Protein AF-A0A062UDB8-F1 (afdb_monomer_lite)

Organism: NCBI:txid1280946

Sequence (162 aa):
MMQEFEGRVSAQRDAYPGYPRVGTTYMSFSPDHGFQVTYYESESRSWLWYGGNDIALPAEWKLEKKDVDETGAHQLAGDQTLICWKYGANTYNSSTVTTGGKFQCTALVNALQVTVSSLDGDPFNLSSGAVPYVREKCDAPDEFVIQTDTTLYSNVGIEDCM

Structure (mmCIF, N/CA/C/O backbone):
data_AF-A0A062UDB8-F1
#
_entry.id   AF-A0A062UDB8-F1
#
loop_
_atom_site.group_PDB
_atom_site.id
_atom_site.type_symbol
_atom_site.label_atom_id
_atom_site.label_alt_id
_atom_site.label_comp_id
_atom_site.label_asym_id
_atom_site.label_entity_id
_atom_site.label_seq_id
_atom_site.pdbx_PDB_ins_code
_atom_site.Cartn_x
_atom_site.Cartn_y
_atom_site.Cartn_z
_atom_site.occupancy
_atom_site.B_iso_or_equiv
_atom_site.auth_seq_id
_atom_site.auth_comp_id
_atom_site.auth_asym_id
_atom_site.auth_atom_id
_atom_site.pdbx_PDB_model_num
ATOM 1 N N . MET A 1 1 ? -6.271 24.498 -11.928 1.00 62.16 1 MET A N 1
ATOM 2 C CA . MET A 1 1 ? -5.645 24.113 -10.643 1.00 62.16 1 MET A CA 1
ATOM 3 C C . MET A 1 1 ? -6.565 23.266 -9.757 1.00 62.16 1 MET A C 1
ATOM 5 O O . MET A 1 1 ? -6.300 22.082 -9.647 1.00 62.16 1 MET A O 1
ATOM 9 N N . MET A 1 2 ? -7.655 23.788 -9.166 1.00 62.09 2 MET A N 1
ATOM 10 C CA . MET A 1 2 ? -8.550 22.971 -8.307 1.00 62.09 2 MET A CA 1
ATOM 11 C C . MET A 1 2 ? -9.435 21.993 -9.103 1.00 62.09 2 MET A C 1
ATOM 13 O O . MET A 1 2 ? -9.482 20.816 -8.778 1.00 62.09 2 MET A O 1
ATOM 17 N N . GLN A 1 3 ? -10.029 22.443 -10.213 1.00 62.53 3 GLN A N 1
ATOM 18 C CA . GLN A 1 3 ? -10.840 21.582 -11.094 1.00 62.53 3 GLN A CA 1
ATOM 19 C C . GLN A 1 3 ? -10.022 20.459 -11.757 1.00 62.53 3 GLN A C 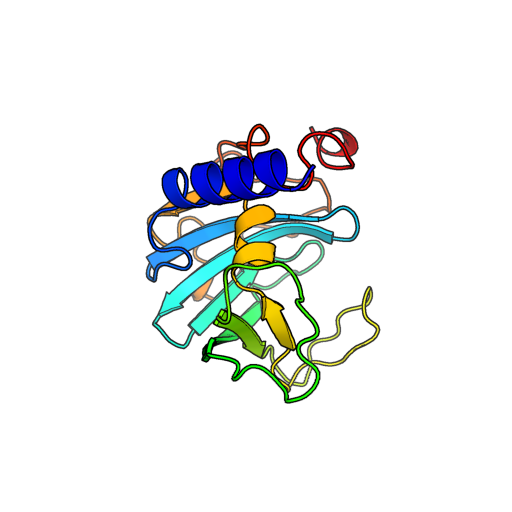1
ATOM 21 O O . GLN A 1 3 ? -10.514 19.354 -11.940 1.00 62.53 3 GLN A O 1
ATOM 26 N N . GLU A 1 4 ? -8.753 20.716 -12.088 1.00 65.88 4 GLU A N 1
ATOM 27 C CA . GLU A 1 4 ? -7.848 19.688 -12.631 1.00 65.88 4 GLU A CA 1
ATOM 28 C C . GLU A 1 4 ? -7.473 18.651 -11.568 1.00 65.88 4 GLU A C 1
ATOM 30 O O . GLU A 1 4 ? -7.374 17.464 -11.870 1.00 65.88 4 GLU A O 1
ATOM 35 N N . PHE A 1 5 ? -7.295 19.082 -10.315 1.00 68.00 5 PHE A N 1
ATOM 36 C CA . PHE A 1 5 ? -7.072 18.177 -9.191 1.00 68.00 5 PHE A CA 1
ATOM 37 C C . PHE A 1 5 ? -8.297 17.285 -8.951 1.00 68.00 5 PHE A C 1
ATOM 39 O O . PHE A 1 5 ? -8.156 16.067 -8.896 1.00 68.00 5 PHE A O 1
ATOM 46 N N . GLU A 1 6 ? -9.495 17.867 -8.888 1.00 71.06 6 GLU A N 1
ATOM 47 C CA . GLU A 1 6 ? -10.753 17.125 -8.734 1.00 71.06 6 GLU A CA 1
ATOM 48 C C . GLU A 1 6 ? -10.991 16.148 -9.895 1.00 71.06 6 GLU A C 1
ATOM 50 O O . GLU A 1 6 ? -11.352 14.993 -9.663 1.00 71.06 6 GLU A O 1
ATOM 55 N N . GLY A 1 7 ? -10.708 16.567 -11.133 1.00 73.44 7 GLY A N 1
ATOM 56 C CA . GLY A 1 7 ? -10.792 15.707 -12.314 1.00 73.44 7 GLY A CA 1
ATOM 57 C C . GLY A 1 7 ? -9.846 14.505 -12.248 1.00 73.44 7 GLY A C 1
ATOM 58 O O . GLY A 1 7 ? -10.263 13.382 -12.525 1.00 73.44 7 GLY A O 1
ATOM 59 N N . ARG A 1 8 ? -8.595 14.705 -11.806 1.00 76.19 8 ARG A N 1
ATOM 60 C CA . ARG A 1 8 ? -7.619 13.611 -11.619 1.00 76.19 8 ARG A CA 1
ATOM 61 C C . ARG A 1 8 ? -8.028 12.658 -10.499 1.00 76.19 8 ARG A C 1
ATOM 63 O O . ARG A 1 8 ? -7.923 11.449 -10.671 1.00 76.19 8 ARG A O 1
ATOM 70 N N . VAL A 1 9 ? -8.539 13.180 -9.380 1.00 76.38 9 VAL A N 1
ATOM 71 C CA . VAL A 1 9 ? -9.078 12.347 -8.288 1.00 76.38 9 VAL A CA 1
ATOM 72 C C . VAL A 1 9 ? -10.251 11.502 -8.777 1.00 76.38 9 VAL A C 1
ATOM 74 O O . VAL A 1 9 ? -10.316 10.318 -8.457 1.00 76.38 9 VAL A O 1
ATOM 77 N N . SER A 1 10 ? -11.162 12.085 -9.562 1.00 81.94 10 SER A N 1
ATOM 78 C CA . SER A 1 10 ? -12.283 11.342 -10.145 1.00 81.94 10 SER A CA 1
ATOM 79 C C . SER A 1 10 ? -11.786 10.218 -11.051 1.00 81.94 10 SER A C 1
ATOM 81 O O . SER A 1 10 ? -12.156 9.069 -10.842 1.00 81.94 10 SER A O 1
ATOM 83 N N . ALA A 1 11 ? -10.881 10.522 -11.984 1.00 83.50 11 ALA A N 1
ATOM 84 C CA . ALA A 1 11 ? -10.334 9.526 -12.902 1.00 83.50 11 ALA A CA 1
ATOM 85 C C . ALA A 1 11 ? -9.596 8.388 -12.169 1.00 83.50 11 ALA A C 1
ATOM 87 O O . ALA A 1 11 ? -9.690 7.232 -12.565 1.00 83.50 11 ALA A O 1
ATOM 88 N N . GLN A 1 12 ? -8.902 8.694 -11.069 1.00 85.94 12 GLN A N 1
ATOM 89 C CA . GLN A 1 12 ? -8.265 7.693 -10.209 1.00 85.94 12 GLN A CA 1
ATOM 90 C C . GLN A 1 12 ? -9.278 6.800 -9.480 1.00 85.94 12 GLN A C 1
ATOM 92 O O . GLN A 1 12 ? -9.082 5.589 -9.393 1.00 85.94 12 GLN A O 1
ATOM 97 N N . ARG A 1 13 ? -10.386 7.366 -8.988 1.00 87.81 13 ARG A N 1
ATOM 98 C CA . ARG A 1 13 ? -11.479 6.580 -8.389 1.00 87.81 13 ARG A CA 1
ATOM 99 C C . ARG A 1 13 ? -12.159 5.668 -9.411 1.00 87.81 13 ARG A C 1
ATOM 101 O O . ARG A 1 13 ? -12.554 4.564 -9.045 1.00 87.81 13 ARG A O 1
ATOM 108 N N . ASP A 1 14 ? -12.255 6.107 -10.662 1.00 88.06 14 ASP A N 1
ATOM 109 C CA . ASP A 1 14 ? -12.792 5.299 -11.760 1.00 88.06 14 ASP A CA 1
ATOM 110 C C . ASP A 1 14 ? -11.821 4.180 -12.176 1.00 88.06 14 ASP A C 1
ATOM 112 O O . ASP A 1 14 ? -12.258 3.067 -12.466 1.00 88.06 14 ASP A O 1
ATOM 116 N N . ALA A 1 15 ? -10.509 4.447 -12.161 1.00 88.12 15 ALA A N 1
ATOM 117 C CA . ALA A 1 15 ? -9.470 3.456 -12.455 1.00 88.12 15 ALA A CA 1
ATOM 118 C C . ALA A 1 15 ? -9.331 2.390 -11.352 1.00 88.12 15 ALA A C 1
ATOM 120 O O . ALA A 1 15 ? -9.118 1.216 -11.655 1.00 88.12 15 ALA A O 1
ATOM 121 N N . TYR A 1 16 ? -9.498 2.777 -10.081 1.00 91.75 16 TYR A N 1
ATOM 122 C CA . TYR A 1 16 ? -9.384 1.887 -8.918 1.00 91.75 16 TYR A CA 1
ATOM 123 C C . TYR A 1 16 ? -10.647 1.935 -8.043 1.00 91.75 16 TYR A C 1
ATOM 125 O O . TYR A 1 16 ? -10.622 2.441 -6.911 1.00 91.75 16 TYR A O 1
ATOM 133 N N . PRO A 1 17 ? -11.775 1.395 -8.538 1.00 90.75 17 PRO A N 1
ATOM 134 C CA . PRO A 1 17 ? -13.037 1.449 -7.820 1.00 90.75 17 PRO A CA 1
ATOM 135 C C . PRO A 1 17 ? -12.946 0.682 -6.497 1.00 90.75 17 PRO A C 1
ATOM 137 O O . PRO A 1 17 ? -12.572 -0.491 -6.451 1.00 90.75 17 PRO A O 1
ATOM 140 N N . GLY A 1 18 ? -13.321 1.353 -5.407 1.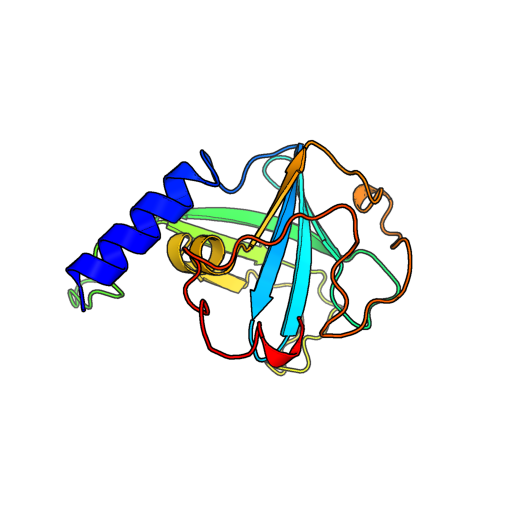00 90.94 18 GLY A N 1
ATOM 141 C CA . GLY A 1 18 ? -13.327 0.764 -4.067 1.00 90.94 18 GLY A CA 1
ATOM 142 C C . GLY A 1 18 ? -11.950 0.650 -3.410 1.00 90.94 18 GLY A C 1
ATOM 143 O O . GLY A 1 18 ? -11.804 -0.144 -2.488 1.00 90.94 18 GLY A O 1
ATOM 144 N N . TYR A 1 19 ? -10.947 1.410 -3.863 1.00 93.81 19 TYR A N 1
ATOM 145 C CA . TYR A 1 19 ? -9.642 1.459 -3.203 1.00 93.81 19 TYR A CA 1
ATOM 146 C C . TYR A 1 19 ? -9.739 1.868 -1.711 1.00 93.81 19 TYR A C 1
ATOM 148 O O . TYR A 1 19 ? -10.392 2.872 -1.404 1.00 93.81 19 TYR A O 1
ATOM 156 N N . PRO A 1 20 ? -9.008 1.188 -0.802 1.00 95.81 20 PRO A N 1
ATOM 157 C CA . PRO A 1 20 ? -8.353 -0.109 -0.992 1.00 95.81 20 PRO A CA 1
ATOM 158 C C . PRO A 1 20 ? -9.363 -1.265 -0.908 1.00 95.81 20 PRO A C 1
ATOM 160 O O . PRO A 1 20 ? -10.210 -1.300 -0.015 1.00 95.81 20 PRO A O 1
ATOM 163 N N . ARG A 1 21 ? -9.229 -2.256 -1.796 1.00 97.62 21 ARG A N 1
ATOM 164 C CA . ARG A 1 21 ? -10.066 -3.461 -1.790 1.00 97.62 21 ARG A CA 1
ATOM 165 C C . ARG A 1 21 ? -9.297 -4.661 -1.238 1.00 97.62 21 ARG A C 1
ATOM 167 O O . ARG A 1 21 ? -8.172 -4.927 -1.655 1.00 97.62 21 ARG A O 1
ATOM 174 N N . VAL A 1 22 ? -9.929 -5.414 -0.339 1.00 98.38 22 VAL A N 1
ATOM 175 C CA . VAL A 1 22 ? -9.419 -6.708 0.142 1.00 98.38 22 VAL A CA 1
ATOM 176 C C . VAL A 1 22 ? -9.259 -7.693 -1.023 1.00 98.38 22 VAL A C 1
ATOM 178 O O . VAL A 1 22 ? -10.040 -7.682 -1.975 1.00 98.38 22 VAL A O 1
ATOM 181 N N . GLY A 1 23 ? -8.235 -8.542 -0.959 1.00 98.50 23 GLY A N 1
ATOM 182 C CA . GLY A 1 23 ? -7.882 -9.479 -2.018 1.00 98.50 23 GLY A CA 1
ATOM 183 C C . GLY A 1 23 ? -7.333 -8.780 -3.260 1.00 98.50 23 GLY A C 1
ATOM 184 O O . GLY A 1 23 ? -7.550 -9.264 -4.363 1.00 98.50 23 GLY A O 1
ATOM 185 N N . THR A 1 24 ? -6.702 -7.611 -3.114 1.00 98.75 24 THR A N 1
ATOM 186 C CA . THR A 1 24 ? -6.119 -6.853 -4.233 1.00 98.75 24 THR A CA 1
ATOM 187 C C . THR A 1 24 ? -4.707 -6.395 -3.881 1.00 98.75 24 THR A C 1
ATOM 189 O O . THR A 1 24 ? -4.442 -5.947 -2.760 1.00 98.75 24 THR A O 1
ATOM 192 N N . THR A 1 25 ? -3.803 -6.510 -4.849 1.00 98.62 25 THR A N 1
ATOM 193 C CA . THR A 1 25 ? -2.432 -6.012 -4.779 1.00 98.62 25 THR A CA 1
ATOM 194 C C . THR A 1 25 ? -2.329 -4.718 -5.572 1.00 98.62 25 THR A C 1
ATOM 196 O O . THR A 1 25 ? -2.657 -4.687 -6.751 1.00 98.62 25 THR A O 1
ATOM 199 N N . TYR A 1 26 ? -1.862 -3.646 -4.944 1.00 98.00 26 TYR A N 1
ATOM 200 C CA . TYR A 1 26 ? -1.674 -2.345 -5.582 1.00 98.00 26 TYR A CA 1
ATOM 201 C C . TYR A 1 26 ? -0.195 -2.014 -5.694 1.00 98.00 26 TYR A C 1
ATOM 203 O O . TYR A 1 26 ? 0.573 -2.285 -4.770 1.00 98.00 26 TYR A O 1
ATOM 211 N N . MET A 1 27 ? 0.179 -1.364 -6.791 1.00 96.19 27 MET A N 1
ATOM 212 C CA . MET A 1 27 ? 1.476 -0.720 -6.927 1.00 96.19 27 MET A CA 1
ATOM 213 C C . MET A 1 27 ? 1.305 0.790 -6.819 1.00 96.19 27 MET A C 1
ATOM 215 O O . MET A 1 27 ? 0.453 1.378 -7.489 1.00 96.19 27 MET A O 1
ATOM 219 N N . SER A 1 28 ? 2.122 1.420 -5.986 1.00 94.19 28 SER A N 1
ATOM 220 C CA . SER A 1 28 ? 2.204 2.870 -5.852 1.00 94.19 28 SER A CA 1
ATOM 221 C C . SER A 1 28 ? 3.605 3.378 -6.158 1.00 94.19 28 SER A C 1
ATOM 223 O O . SER A 1 28 ? 4.569 2.615 -6.133 1.00 94.19 28 SER A O 1
ATOM 225 N N . PHE A 1 29 ? 3.720 4.670 -6.450 1.00 91.75 29 PHE A N 1
ATOM 226 C CA . PHE A 1 29 ? 4.993 5.333 -6.712 1.00 91.75 29 PHE A CA 1
ATOM 227 C C . PHE A 1 29 ? 5.128 6.623 -5.900 1.00 91.75 29 PHE A C 1
ATOM 229 O O . PHE A 1 29 ? 4.205 7.438 -5.857 1.00 91.75 29 PHE A O 1
ATOM 236 N N . SER A 1 30 ? 6.302 6.862 -5.314 1.00 86.06 30 SER A N 1
ATOM 237 C CA . SER A 1 30 ? 6.687 8.203 -4.863 1.00 86.06 30 SER A C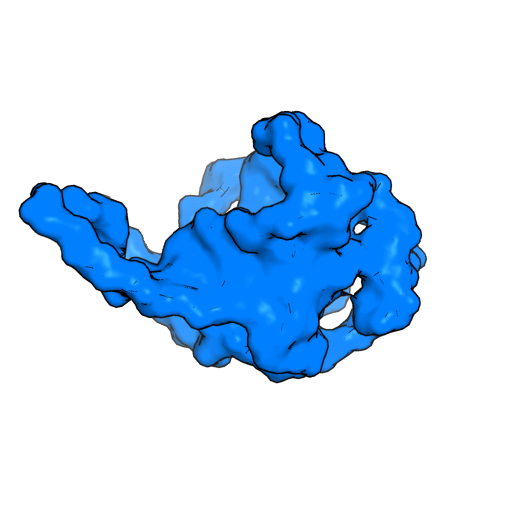A 1
ATOM 238 C C . SER A 1 30 ? 8.140 8.524 -5.221 1.00 86.06 30 SER A C 1
ATOM 240 O O . SER A 1 30 ? 8.967 7.614 -5.264 1.00 86.06 30 SER A O 1
ATOM 242 N N . PRO A 1 31 ? 8.504 9.804 -5.420 1.00 84.69 31 PRO A N 1
ATOM 243 C CA . PRO A 1 31 ? 9.882 10.179 -5.740 1.00 84.69 31 PRO A CA 1
ATOM 244 C C . PRO A 1 31 ? 10.916 9.724 -4.702 1.00 84.69 31 PRO A C 1
ATOM 246 O O . PRO A 1 31 ? 12.036 9.372 -5.067 1.00 84.69 31 PRO A O 1
ATOM 249 N N . ASP A 1 32 ? 10.551 9.690 -3.419 1.00 83.81 32 ASP A N 1
ATOM 250 C CA . ASP A 1 32 ? 11.467 9.297 -2.342 1.00 83.81 32 ASP A CA 1
ATOM 251 C C . ASP A 1 32 ? 11.678 7.780 -2.288 1.00 83.81 32 ASP A C 1
ATOM 253 O O . ASP A 1 32 ? 12.800 7.316 -2.084 1.00 83.81 32 ASP A O 1
ATOM 257 N N . HIS A 1 33 ? 10.612 7.005 -2.503 1.00 86.56 33 HIS A N 1
ATOM 258 C CA . HIS A 1 33 ? 10.597 5.561 -2.254 1.00 86.56 33 HIS A CA 1
ATOM 259 C C . HIS A 1 33 ? 10.643 4.708 -3.526 1.00 86.56 33 HIS A C 1
ATOM 261 O O . HIS A 1 33 ? 10.959 3.524 -3.451 1.00 86.56 33 HIS A O 1
ATOM 267 N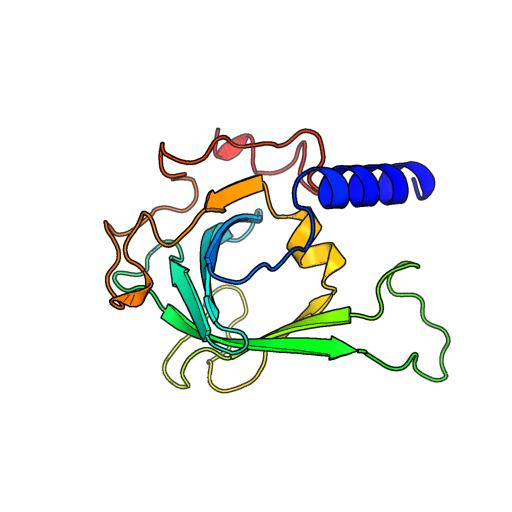 N . GLY A 1 34 ? 10.350 5.294 -4.687 1.00 90.50 34 GLY A N 1
ATOM 268 C CA . GLY A 1 34 ? 10.138 4.555 -5.925 1.00 90.50 34 GLY A CA 1
ATOM 269 C C . GLY A 1 34 ? 8.844 3.742 -5.900 1.00 90.50 34 GLY A C 1
ATOM 270 O O . GLY A 1 34 ? 7.863 4.138 -5.259 1.00 90.50 34 GLY A O 1
ATOM 271 N N . PHE A 1 35 ? 8.844 2.607 -6.599 1.00 92.88 35 PHE A N 1
ATOM 272 C CA . PHE A 1 35 ? 7.694 1.707 -6.659 1.00 92.88 35 PHE A CA 1
ATOM 273 C C . PHE A 1 35 ? 7.544 0.881 -5.374 1.00 92.88 35 PHE A C 1
ATOM 275 O O . PHE A 1 35 ? 8.471 0.198 -4.933 1.00 92.88 35 PHE A O 1
ATOM 282 N N . GLN A 1 36 ? 6.342 0.848 -4.813 1.00 94.56 36 GLN A N 1
ATOM 283 C CA . GLN A 1 36 ? 5.981 0.049 -3.642 1.00 94.56 36 GLN A CA 1
ATOM 284 C C . GLN A 1 36 ? 4.789 -0.843 -3.976 1.00 94.56 36 GLN A C 1
ATOM 286 O O . GLN A 1 36 ? 3.853 -0.392 -4.630 1.00 94.56 36 GLN A O 1
ATOM 291 N N . VAL A 1 37 ? 4.800 -2.093 -3.507 1.00 97.56 37 VAL A N 1
ATOM 292 C CA . VAL A 1 37 ? 3.713 -3.048 -3.761 1.00 97.56 37 VAL A CA 1
ATOM 293 C C . VAL A 1 37 ? 3.041 -3.414 -2.443 1.00 97.56 37 VAL A C 1
ATOM 295 O O . VAL A 1 37 ? 3.704 -3.854 -1.508 1.00 97.56 37 VAL A O 1
ATOM 298 N N . THR A 1 38 ? 1.727 -3.209 -2.351 1.00 98.38 38 THR A N 1
ATOM 299 C CA . THR A 1 38 ? 0.928 -3.521 -1.157 1.00 98.38 38 THR A CA 1
ATOM 300 C C . THR A 1 38 ? -0.181 -4.507 -1.494 1.00 98.38 38 THR A C 1
ATOM 302 O O . THR A 1 38 ? -1.066 -4.179 -2.281 1.00 98.38 38 THR A O 1
ATOM 305 N N . TYR A 1 39 ? -0.183 -5.676 -0.855 1.00 98.75 39 TYR A N 1
ATOM 306 C CA . TYR A 1 39 ? -1.305 -6.617 -0.898 1.00 98.75 39 TYR A CA 1
ATOM 307 C C . TYR A 1 39 ? -2.225 -6.422 0.312 1.00 98.75 39 TYR A C 1
ATOM 309 O O . TYR A 1 39 ? -1.767 -6.483 1.452 1.00 98.75 39 TYR A O 1
ATOM 317 N N . TYR A 1 40 ? -3.522 -6.206 0.085 1.00 98.69 40 TYR A N 1
ATOM 318 C CA . TYR A 1 40 ? -4.534 -6.133 1.145 1.00 98.69 40 TYR A CA 1
ATOM 319 C C . TYR A 1 40 ? -5.200 -7.495 1.346 1.00 98.69 40 TYR A C 1
ATOM 321 O O . TYR A 1 40 ? -6.187 -7.811 0.693 1.00 98.69 40 TYR A O 1
ATOM 329 N N . GLU A 1 41 ? -4.679 -8.303 2.265 1.00 98.50 41 GLU A N 1
ATOM 330 C CA . GLU A 1 41 ? -5.162 -9.666 2.523 1.00 98.50 41 GLU A CA 1
ATOM 331 C C . GLU A 1 41 ? -6.561 -9.713 3.152 1.00 98.50 41 GLU A C 1
ATOM 333 O O . GLU A 1 41 ? -7.388 -10.544 2.786 1.00 98.50 41 GLU A O 1
ATOM 338 N N . SER A 1 42 ? -6.832 -8.837 4.121 1.00 98.44 42 SER A N 1
ATOM 339 C CA . SER A 1 42 ? -8.112 -8.762 4.840 1.00 98.44 42 SER A CA 1
ATOM 340 C C . SER A 1 42 ? -8.357 -7.348 5.360 1.00 98.44 42 SER A C 1
ATOM 342 O O . SER A 1 42 ? -7.467 -6.509 5.280 1.00 98.44 42 SER A O 1
ATOM 344 N N . GLU A 1 43 ? -9.516 -7.093 5.972 1.00 96.62 43 GLU A N 1
ATOM 345 C CA . GLU A 1 43 ? -9.913 -5.789 6.546 1.00 96.62 43 GLU A CA 1
ATOM 346 C C . GLU A 1 43 ? -8.928 -5.198 7.577 1.00 96.62 43 GLU A C 1
ATOM 348 O O . GLU A 1 43 ? -9.021 -4.026 7.924 1.00 96.62 43 GLU A O 1
ATOM 353 N N . SER A 1 44 ? -7.998 -6.000 8.110 1.00 97.19 44 SER A N 1
ATOM 354 C CA . SER A 1 44 ? -7.008 -5.549 9.104 1.00 97.19 44 SER A CA 1
ATOM 355 C C . SER A 1 44 ? -5.586 -6.046 8.842 1.00 97.19 44 SER A C 1
ATOM 357 O O . SER A 1 44 ? -4.698 -5.904 9.693 1.00 97.19 44 SER A O 1
ATOM 359 N N . ARG A 1 45 ? -5.345 -6.655 7.676 1.00 98.44 45 ARG A N 1
ATOM 360 C CA . ARG A 1 45 ? -4.040 -7.211 7.308 1.00 98.44 45 ARG A CA 1
ATOM 361 C C . ARG A 1 45 ? -3.652 -6.829 5.895 1.00 98.44 45 ARG A C 1
ATOM 363 O O . ARG A 1 45 ? -4.422 -7.028 4.960 1.00 98.44 45 ARG A O 1
ATOM 370 N N . SER A 1 46 ? -2.449 -6.291 5.772 1.00 98.62 46 SER A N 1
ATOM 371 C CA . SER A 1 46 ? -1.803 -6.032 4.494 1.00 98.62 46 SER A CA 1
ATOM 372 C C . SER A 1 46 ? -0.318 -6.370 4.559 1.00 98.62 46 SER A C 1
ATOM 374 O O . SER A 1 46 ? 0.244 -6.551 5.644 1.00 98.62 46 SER A O 1
ATOM 376 N N . TRP A 1 47 ? 0.292 -6.485 3.385 1.00 98.50 47 TRP A N 1
ATOM 377 C CA . TRP A 1 47 ? 1.676 -6.890 3.192 1.00 98.50 47 TRP A CA 1
ATOM 378 C C . TRP A 1 47 ? 2.360 -5.906 2.259 1.00 98.50 47 TRP A C 1
ATOM 380 O O . TRP A 1 47 ? 1.882 -5.675 1.151 1.00 98.50 47 TRP A O 1
ATOM 390 N N . LEU A 1 48 ? 3.464 -5.323 2.716 1.00 97.44 48 LEU A N 1
ATOM 391 C CA . LEU A 1 48 ? 4.242 -4.354 1.959 1.00 97.44 48 LEU A CA 1
ATOM 392 C C . LEU A 1 48 ? 5.526 -5.003 1.435 1.00 97.44 48 LEU A C 1
ATOM 394 O O . LEU A 1 48 ? 6.400 -5.394 2.210 1.00 97.44 48 LEU A O 1
ATOM 398 N N . TRP A 1 49 ? 5.669 -5.031 0.117 1.00 96.44 49 TRP A N 1
ATOM 399 C CA . TRP A 1 49 ? 6.920 -5.312 -0.571 1.00 96.44 49 TRP A CA 1
ATOM 400 C C . TRP A 1 49 ? 7.581 -3.988 -0.962 1.00 96.44 49 TRP A C 1
ATOM 402 O O . TRP A 1 49 ? 7.285 -3.365 -1.988 1.00 96.44 49 TRP A O 1
ATOM 412 N N . TYR A 1 50 ? 8.444 -3.538 -0.058 1.00 89.88 50 TYR A N 1
ATOM 413 C CA . TYR A 1 50 ? 9.182 -2.286 -0.145 1.00 89.88 50 TYR A CA 1
ATOM 414 C C . TYR A 1 50 ? 10.581 -2.527 -0.729 1.00 89.88 50 TYR A C 1
ATOM 416 O O . TYR A 1 50 ? 11.189 -3.565 -0.463 1.00 89.88 50 TYR A O 1
ATOM 424 N N . GLY A 1 51 ? 11.094 -1.574 -1.513 1.00 89.50 51 GLY A N 1
ATOM 425 C CA . GLY A 1 51 ? 12.429 -1.671 -2.111 1.00 89.50 51 GLY A CA 1
ATOM 426 C C . GLY A 1 51 ? 13.529 -1.836 -1.056 1.00 89.50 51 GLY A C 1
ATOM 427 O O . GLY A 1 51 ? 13.528 -1.153 -0.033 1.00 89.50 51 GLY A O 1
ATOM 428 N N . GLY A 1 52 ? 14.459 -2.757 -1.292 1.00 88.75 52 GLY A N 1
ATOM 429 C CA . GLY A 1 52 ? 15.541 -3.101 -0.368 1.00 88.75 52 GLY A CA 1
ATOM 430 C C . GLY A 1 52 ? 15.168 -4.089 0.743 1.00 88.75 52 GLY A C 1
ATOM 431 O O . GLY A 1 52 ? 16.068 -4.567 1.432 1.00 88.75 52 GLY A O 1
ATOM 432 N N . ASN A 1 53 ? 13.889 -4.440 0.915 1.00 90.00 53 ASN A N 1
ATOM 433 C CA . ASN A 1 53 ? 13.497 -5.470 1.876 1.00 90.00 53 ASN A CA 1
ATOM 434 C C . ASN A 1 53 ? 13.634 -6.873 1.274 1.00 90.00 53 ASN A C 1
ATOM 436 O O . ASN A 1 53 ? 13.246 -7.118 0.132 1.00 90.00 53 ASN A O 1
ATOM 440 N N . ASP A 1 54 ? 14.114 -7.807 2.089 1.00 93.31 54 ASP A N 1
ATOM 441 C CA . ASP A 1 54 ? 14.203 -9.243 1.800 1.00 93.31 54 ASP A CA 1
ATOM 442 C C . ASP A 1 54 ? 12.987 -10.042 2.301 1.00 93.31 54 ASP A C 1
ATOM 444 O O . ASP A 1 54 ? 12.919 -11.259 2.130 1.00 93.31 54 ASP A O 1
ATOM 448 N N . ILE A 1 55 ? 12.008 -9.351 2.891 1.00 95.38 55 ILE A N 1
ATOM 449 C CA . ILE A 1 55 ? 10.747 -9.908 3.382 1.00 95.38 55 ILE A CA 1
ATOM 450 C C . ILE A 1 55 ? 9.566 -9.004 3.026 1.00 95.38 55 ILE A C 1
ATOM 452 O O . ILE A 1 55 ? 9.709 -7.786 2.873 1.00 95.38 55 ILE A O 1
ATOM 456 N N . ALA A 1 56 ? 8.375 -9.598 2.953 1.00 97.19 56 ALA A N 1
ATOM 457 C CA . ALA A 1 56 ? 7.133 -8.849 2.837 1.00 97.19 56 ALA A CA 1
ATOM 458 C C . ALA A 1 56 ? 6.717 -8.408 4.243 1.00 97.19 56 ALA A C 1
ATOM 460 O O . ALA A 1 56 ? 6.519 -9.234 5.136 1.00 97.19 56 ALA A O 1
ATOM 461 N N . LEU A 1 57 ? 6.616 -7.099 4.469 1.00 96.19 57 LEU A N 1
ATOM 462 C CA . LEU A 1 57 ? 6.339 -6.558 5.794 1.00 96.19 57 LEU A CA 1
ATOM 463 C C . LEU A 1 57 ? 4.844 -6.649 6.114 1.00 96.19 57 LEU A C 1
ATOM 465 O O . LEU A 1 57 ? 4.051 -5.982 5.446 1.00 96.19 57 LEU A O 1
ATOM 469 N N . PRO A 1 58 ? 4.439 -7.386 7.162 1.00 97.56 58 PRO A N 1
ATOM 470 C CA . PRO A 1 58 ? 3.051 -7.389 7.589 1.00 97.56 58 PRO A CA 1
ATOM 471 C C . PRO A 1 58 ? 2.687 -6.063 8.265 1.00 97.56 58 PRO A C 1
ATOM 473 O O . PRO A 1 58 ? 3.447 -5.524 9.078 1.00 97.56 58 PRO A O 1
ATOM 476 N N . ALA A 1 59 ? 1.473 -5.589 8.003 1.00 97.69 59 ALA A N 1
ATOM 477 C CA . ALA A 1 59 ? 0.888 -4.422 8.646 1.00 97.69 59 ALA A CA 1
ATOM 478 C C . ALA A 1 59 ? -0.521 -4.711 9.167 1.00 97.69 59 ALA A C 1
ATOM 480 O O . ALA A 1 59 ? -1.321 -5.392 8.522 1.00 97.69 59 ALA A O 1
ATOM 481 N N . GLU A 1 60 ? -0.843 -4.143 10.331 1.00 98.06 60 GLU A N 1
ATOM 482 C CA . GLU A 1 60 ? -2.235 -3.796 10.624 1.00 98.06 60 GLU A CA 1
ATOM 483 C C . GLU A 1 60 ? -2.605 -2.589 9.762 1.00 98.06 60 GLU A C 1
ATOM 485 O O . GLU A 1 60 ? -1.827 -1.637 9.695 1.00 98.06 60 GLU A O 1
ATOM 490 N N . TRP A 1 61 ? -3.780 -2.588 9.140 1.00 97.81 61 TRP A N 1
ATOM 491 C CA . TRP A 1 61 ? -4.287 -1.400 8.456 1.00 97.81 61 TRP A CA 1
ATOM 492 C C . TRP A 1 61 ? -5.744 -1.132 8.816 1.00 97.81 61 TRP A C 1
ATOM 494 O O . TRP A 1 61 ? -6.428 -2.002 9.353 1.00 97.81 61 TRP A O 1
ATOM 504 N N . LYS A 1 62 ? -6.182 0.105 8.588 1.00 96.44 62 LYS A N 1
ATOM 505 C CA . LYS A 1 62 ? -7.564 0.543 8.800 1.00 96.44 62 LYS A CA 1
ATOM 506 C C . LYS A 1 62 ? -7.872 1.803 8.000 1.00 96.44 62 LYS A C 1
ATOM 508 O O . LYS A 1 62 ? -6.963 2.564 7.658 1.00 96.44 62 LYS A O 1
ATOM 513 N N . LEU A 1 63 ? -9.163 2.043 7.794 1.00 94.38 63 LEU A N 1
ATOM 514 C CA . LEU A 1 63 ? -9.698 3.341 7.398 1.00 94.38 63 LEU A CA 1
ATOM 515 C C . LEU A 1 63 ? -10.272 4.053 8.626 1.00 94.38 63 LEU A C 1
ATOM 517 O O . LEU A 1 63 ? -10.998 3.449 9.415 1.00 94.38 6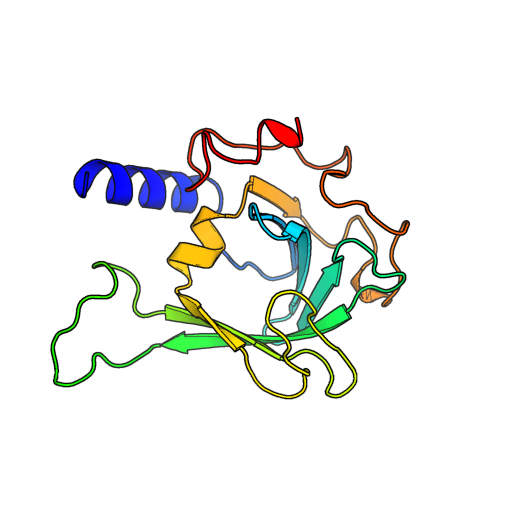3 LEU A O 1
ATOM 521 N N . GLU A 1 64 ? -9.971 5.337 8.780 1.00 90.31 64 GLU A N 1
ATOM 522 C CA . GLU A 1 64 ? -10.513 6.180 9.847 1.00 90.31 64 GLU A CA 1
ATOM 523 C C . GLU A 1 64 ? -11.189 7.407 9.251 1.00 90.31 64 GLU A C 1
ATOM 525 O O . GLU A 1 64 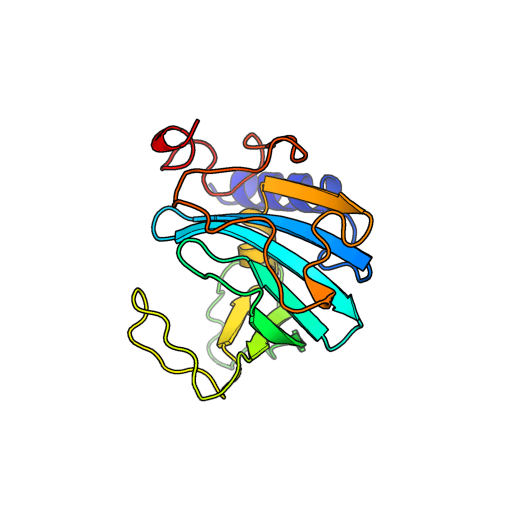? -10.633 8.065 8.379 1.00 90.31 64 GLU A O 1
ATOM 530 N N . LYS A 1 65 ? -12.382 7.753 9.737 1.00 84.50 65 LYS A N 1
ATOM 531 C CA . LYS A 1 65 ? -12.993 9.047 9.420 1.00 84.50 65 LYS A CA 1
ATOM 532 C C . LYS A 1 65 ? -12.432 10.084 10.383 1.00 84.50 65 LYS A C 1
ATOM 534 O O . LYS A 1 65 ? -12.508 9.889 11.593 1.00 84.50 65 LYS A O 1
ATOM 539 N N . LYS A 1 66 ? -11.867 11.165 9.857 1.00 70.12 66 LYS A N 1
ATOM 540 C CA . LYS A 1 66 ? -11.405 12.298 10.651 1.00 70.12 66 LYS A CA 1
ATOM 541 C C . LYS A 1 66 ? -12.526 13.330 10.750 1.00 70.12 66 LYS A C 1
ATOM 543 O O . LYS A 1 66 ? -12.980 13.845 9.730 1.00 70.12 66 LYS A O 1
ATOM 548 N N . ASP A 1 67 ? -12.928 13.657 11.973 1.00 56.88 67 ASP A N 1
ATOM 549 C CA . ASP A 1 67 ? -13.782 14.817 12.217 1.00 56.88 67 ASP A CA 1
ATOM 550 C C . ASP A 1 67 ? -13.008 16.100 11.869 1.00 56.88 67 ASP A C 1
ATOM 552 O O . ASP A 1 67 ? -11.817 16.236 12.168 1.00 56.88 67 ASP A O 1
ATOM 556 N N . VAL A 1 68 ? -13.672 17.030 11.182 1.00 51.00 68 VAL A N 1
ATOM 557 C CA . VAL A 1 68 ? -13.127 18.353 10.841 1.00 51.00 68 VAL A CA 1
ATOM 558 C C . VAL A 1 68 ? -12.803 19.083 12.142 1.00 51.00 68 VAL A C 1
ATOM 560 O O . VAL A 1 68 ? -13.681 19.217 12.992 1.00 51.00 68 VAL A O 1
ATOM 563 N N . ASP A 1 69 ? -11.564 19.544 12.316 1.00 46.00 69 ASP A N 1
ATOM 564 C CA . ASP A 1 69 ? -11.243 20.368 13.480 1.00 46.00 69 ASP A CA 1
ATOM 565 C C . ASP A 1 69 ? -11.876 21.769 13.369 1.00 46.00 69 ASP A C 1
ATOM 567 O O . ASP A 1 69 ? -12.256 22.247 12.296 1.00 46.00 69 ASP A O 1
ATOM 571 N N . GLU A 1 70 ? -11.996 22.425 14.523 1.00 41.78 70 GLU A N 1
ATOM 572 C CA . GLU A 1 70 ? -12.665 23.714 14.751 1.00 41.78 70 GLU A CA 1
ATOM 573 C C . GLU A 1 70 ? -12.051 24.883 13.955 1.00 41.78 70 GLU A C 1
ATOM 575 O O . GLU A 1 70 ? -12.611 25.979 13.918 1.00 41.78 70 GLU A O 1
ATOM 580 N N . THR A 1 71 ? -10.893 24.670 13.320 1.00 49.81 71 THR A N 1
ATOM 581 C CA . THR A 1 71 ? -10.143 25.710 12.605 1.00 49.81 71 THR A CA 1
ATOM 582 C C . THR A 1 71 ? -10.547 25.849 11.140 1.00 49.81 71 THR A C 1
ATOM 584 O O . THR A 1 71 ? -10.139 26.810 10.487 1.00 49.81 71 THR A O 1
ATOM 587 N N . GLY A 1 72 ? -11.345 24.916 10.603 1.00 42.41 72 GLY A N 1
ATOM 588 C CA . GLY A 1 72 ? -11.782 24.961 9.205 1.00 42.41 72 GLY A CA 1
ATOM 589 C C . GLY A 1 72 ? -10.627 24.877 8.198 1.00 42.41 72 GLY A C 1
ATOM 590 O O . GLY A 1 72 ? -10.803 25.224 7.028 1.00 42.41 72 GLY A O 1
ATOM 591 N N . ALA A 1 73 ? -9.438 24.436 8.628 1.00 41.59 73 ALA A N 1
ATOM 592 C CA . ALA A 1 73 ? -8.291 24.266 7.754 1.00 41.59 73 ALA A CA 1
ATOM 593 C C . ALA A 1 73 ? -8.532 23.076 6.815 1.00 41.59 73 ALA A C 1
ATOM 595 O O . ALA A 1 73 ? -8.277 21.915 7.135 1.00 41.59 73 ALA A O 1
ATOM 596 N N . HIS A 1 74 ? -9.040 23.388 5.624 1.00 42.75 74 HIS A N 1
ATOM 597 C CA . HIS A 1 74 ? -9.119 22.480 4.491 1.00 42.75 74 HIS A CA 1
ATOM 598 C C . HIS A 1 74 ? -7.728 21.925 4.152 1.00 42.75 74 HIS A C 1
ATOM 600 O O . HIS A 1 74 ? -6.955 22.563 3.438 1.00 42.75 74 HIS A O 1
ATOM 606 N N . GLN A 1 75 ? -7.425 20.695 4.563 1.00 43.47 75 GLN A N 1
ATOM 607 C CA . GLN A 1 75 ? -6.558 19.858 3.738 1.00 43.47 75 GLN A CA 1
ATOM 608 C C . GLN A 1 75 ? -7.424 19.334 2.596 1.00 43.47 75 GLN A C 1
ATOM 610 O O . GLN A 1 75 ? -8.048 18.298 2.745 1.00 43.47 75 GLN A O 1
ATOM 615 N N . LEU A 1 76 ? -7.522 20.131 1.523 1.00 46.78 76 LEU A N 1
ATOM 616 C CA . LEU A 1 76 ? -8.117 19.805 0.219 1.00 46.78 76 LEU A CA 1
ATOM 617 C C . LEU A 1 76 ? -9.520 19.169 0.299 1.00 46.78 76 LEU A C 1
ATOM 619 O O . LEU A 1 76 ? -9.696 18.001 0.624 1.00 46.78 76 LEU A O 1
ATOM 623 N N . ALA A 1 77 ? -10.540 19.967 -0.019 1.00 44.47 77 ALA A N 1
ATOM 624 C CA . ALA A 1 77 ? -11.936 19.548 -0.086 1.00 44.47 77 ALA A CA 1
ATOM 625 C C . ALA A 1 77 ? -12.114 18.141 -0.701 1.00 44.47 77 ALA A C 1
ATOM 627 O O . ALA A 1 77 ? -11.787 17.927 -1.864 1.00 44.47 77 ALA A O 1
ATOM 628 N N . GLY A 1 78 ? -12.657 17.192 0.072 1.00 50.12 78 GLY A N 1
ATOM 629 C CA . GLY A 1 78 ? -13.297 16.012 -0.514 1.00 50.12 78 GLY A CA 1
ATOM 630 C C . GLY A 1 78 ? -13.248 14.716 0.289 1.00 50.12 78 GLY A C 1
ATOM 631 O O . GLY A 1 78 ? -14.241 13.994 0.273 1.00 50.12 78 GLY A O 1
ATOM 632 N N . ASP A 1 79 ? -12.155 14.398 0.988 1.00 60.59 79 ASP A N 1
ATOM 633 C CA . ASP A 1 79 ? -12.029 13.091 1.651 1.00 60.59 79 ASP A CA 1
ATOM 634 C C . ASP A 1 79 ? -11.544 13.215 3.097 1.00 60.59 79 ASP A C 1
ATOM 636 O O . ASP A 1 79 ? -10.378 13.476 3.378 1.00 60.59 79 ASP A O 1
ATOM 640 N N . GLN A 1 80 ? -12.481 13.031 4.028 1.00 74.94 80 GLN A N 1
ATOM 641 C CA . GLN A 1 80 ? -12.224 12.971 5.470 1.00 74.94 80 GLN A CA 1
ATOM 642 C C . GLN A 1 80 ? -11.697 11.598 5.903 1.00 74.94 80 GLN A C 1
ATOM 644 O O . GLN A 1 80 ? -11.500 11.358 7.093 1.00 74.94 80 GLN A O 1
ATOM 649 N N . THR A 1 81 ? -11.499 10.676 4.962 1.00 86.44 81 THR A N 1
ATOM 650 C CA . THR A 1 81 ? -11.025 9.331 5.258 1.00 86.44 81 THR A CA 1
ATOM 651 C C . THR A 1 81 ? -9.504 9.314 5.264 1.00 86.44 81 THR A C 1
ATOM 653 O O . THR A 1 81 ? -8.852 9.696 4.292 1.00 86.44 81 THR A O 1
ATOM 656 N N . LEU A 1 82 ? -8.928 8.848 6.362 1.00 90.25 82 LEU A N 1
ATOM 657 C CA . LEU A 1 82 ? -7.529 8.483 6.462 1.00 90.25 82 LEU A CA 1
ATOM 658 C C . LEU A 1 82 ? -7.385 6.987 6.223 1.00 90.25 82 LEU A C 1
ATOM 660 O O . LEU A 1 82 ? -8.208 6.195 6.677 1.00 90.25 82 LEU A O 1
ATOM 664 N N . ILE A 1 83 ? -6.299 6.609 5.567 1.00 94.12 83 ILE A N 1
ATOM 665 C CA . ILE A 1 83 ? -5.805 5.240 5.555 1.00 94.12 83 ILE A CA 1
ATOM 666 C C . ILE A 1 83 ? -4.566 5.171 6.440 1.00 94.12 83 ILE A C 1
ATOM 668 O O . ILE A 1 83 ? -3.690 6.037 6.370 1.00 94.12 83 ILE A O 1
ATOM 672 N N . CYS A 1 84 ? -4.528 4.170 7.313 1.00 94.94 84 CYS A N 1
ATOM 673 C CA . CYS A 1 84 ? -3.492 4.021 8.320 1.00 94.94 84 CYS A CA 1
ATOM 674 C C . CYS A 1 84 ? -2.869 2.634 8.254 1.00 94.94 84 CYS A C 1
ATOM 676 O O . CYS A 1 84 ? -3.596 1.645 8.200 1.00 94.94 84 CYS A O 1
ATOM 678 N N . TRP A 1 85 ? -1.545 2.563 8.389 1.00 95.94 85 TRP A N 1
ATOM 679 C CA . TRP A 1 85 ? -0.801 1.311 8.530 1.00 95.94 85 TRP A CA 1
ATOM 680 C C . TRP A 1 85 ? 0.026 1.320 9.805 1.00 95.94 85 TRP A C 1
ATOM 682 O O . TRP A 1 85 ? 0.573 2.347 10.207 1.00 95.94 85 TRP A O 1
ATOM 692 N N . LYS A 1 86 ? 0.139 0.160 10.439 1.00 95.25 86 LYS A N 1
ATOM 693 C CA . LYS A 1 86 ? 1.009 -0.088 11.582 1.00 95.25 86 LYS A CA 1
ATOM 694 C C . LYS A 1 86 ? 1.846 -1.324 11.290 1.00 95.25 86 LYS A C 1
ATOM 696 O O . LYS A 1 86 ? 1.374 -2.457 11.388 1.00 95.25 86 LYS A O 1
ATOM 701 N N . TYR A 1 87 ? 3.101 -1.068 10.953 1.00 94.44 87 TYR A N 1
ATOM 702 C CA . TYR A 1 87 ? 4.141 -2.080 10.806 1.00 94.44 87 TYR A CA 1
ATOM 703 C C . TYR A 1 87 ? 4.696 -2.491 12.178 1.00 94.44 87 TYR A C 1
ATOM 705 O O . TYR A 1 87 ? 4.479 -1.803 13.184 1.00 94.44 87 TYR A O 1
ATOM 713 N N . GLY A 1 88 ? 5.398 -3.625 12.239 1.00 89.69 88 GLY A N 1
ATOM 714 C CA . GLY A 1 88 ? 5.962 -4.160 13.483 1.00 89.69 88 GLY A CA 1
ATOM 715 C C . GLY A 1 88 ? 6.893 -3.175 14.207 1.00 89.69 88 GLY A C 1
ATOM 716 O O . GLY A 1 88 ? 7.564 -2.362 13.586 1.00 89.69 88 GLY A O 1
ATOM 717 N N . ALA A 1 89 ? 6.980 -3.250 15.538 1.00 87.69 89 ALA A N 1
ATOM 718 C CA . ALA A 1 89 ? 7.798 -2.319 16.333 1.00 87.69 89 ALA A CA 1
ATOM 719 C C . ALA A 1 89 ? 9.304 -2.342 15.992 1.00 87.69 89 ALA A C 1
ATOM 721 O O . ALA A 1 89 ? 10.008 -1.371 16.253 1.00 87.69 89 ALA A O 1
ATOM 722 N N . ASN A 1 90 ? 9.780 -3.432 15.384 1.00 86.06 90 ASN A N 1
ATOM 723 C CA . ASN A 1 90 ? 11.178 -3.625 14.997 1.00 86.06 90 ASN A CA 1
ATOM 724 C C . ASN A 1 90 ? 11.488 -3.152 13.564 1.00 86.06 90 ASN A C 1
ATOM 726 O O . ASN A 1 90 ? 12.601 -3.360 13.092 1.00 86.06 90 ASN A O 1
ATOM 730 N N . THR A 1 91 ? 10.531 -2.549 12.851 1.00 84.75 91 THR A N 1
ATOM 731 C CA . THR A 1 91 ? 10.777 -1.980 11.517 1.00 84.75 91 THR A CA 1
ATOM 732 C C . THR A 1 91 ? 11.267 -0.538 11.629 1.00 84.75 91 THR A C 1
ATOM 734 O O . THR A 1 91 ? 10.849 0.194 12.529 1.00 84.75 91 THR A O 1
ATOM 737 N N . TYR A 1 92 ? 12.102 -0.097 10.690 1.00 83.06 92 TYR A N 1
ATOM 738 C CA . TYR A 1 92 ? 12.608 1.274 10.621 1.00 83.06 92 TYR A CA 1
ATOM 739 C C . TYR A 1 92 ? 12.475 1.813 9.196 1.00 83.06 92 TYR A C 1
ATOM 741 O O . TYR A 1 92 ? 12.922 1.170 8.251 1.00 83.06 92 TYR A O 1
ATOM 749 N N . ASN A 1 93 ? 11.868 2.992 9.050 1.00 76.81 93 ASN A N 1
ATOM 750 C CA . ASN A 1 93 ? 11.816 3.718 7.784 1.00 76.81 93 ASN A CA 1
ATOM 751 C C . ASN A 1 93 ? 12.911 4.793 7.792 1.00 76.81 93 ASN A C 1
ATOM 753 O O . ASN A 1 93 ? 12.857 5.733 8.588 1.00 76.81 93 ASN A O 1
ATOM 757 N N . SER A 1 94 ? 13.906 4.646 6.916 1.00 74.06 94 SER A N 1
ATOM 758 C CA . SER A 1 94 ? 15.051 5.555 6.822 1.00 74.06 94 SER A CA 1
ATOM 759 C C . SER A 1 94 ? 14.702 6.926 6.246 1.00 74.06 94 SER A C 1
ATOM 761 O O . SER A 1 94 ? 15.343 7.899 6.634 1.00 74.06 94 SER A O 1
ATOM 763 N N . SER A 1 95 ? 13.680 7.033 5.392 1.00 73.56 95 SER A N 1
ATOM 764 C CA . SER A 1 95 ? 13.265 8.314 4.807 1.00 73.56 95 SER A CA 1
ATOM 765 C C . SER A 1 95 ? 12.571 9.214 5.828 1.00 73.56 95 SER A C 1
ATOM 767 O O . SER A 1 95 ? 12.733 10.430 5.789 1.00 73.56 95 SER A O 1
ATOM 769 N N . THR A 1 96 ? 11.813 8.633 6.763 1.00 74.69 96 THR A N 1
ATOM 770 C CA . THR A 1 96 ? 11.110 9.387 7.818 1.00 74.69 96 THR A CA 1
ATOM 771 C C . THR A 1 96 ? 11.839 9.379 9.159 1.00 74.69 96 THR A C 1
ATOM 773 O O . THR A 1 96 ? 11.446 10.110 10.064 1.00 74.69 96 THR A O 1
ATOM 776 N N . VAL A 1 97 ? 12.891 8.566 9.308 1.00 81.44 97 VAL A N 1
ATOM 777 C CA . VAL A 1 97 ? 13.645 8.382 10.562 1.00 81.44 97 VAL A CA 1
ATOM 778 C C . VAL A 1 97 ? 12.716 7.935 11.704 1.00 81.44 97 VAL A C 1
ATOM 780 O O . VAL A 1 97 ? 12.817 8.379 12.848 1.00 81.44 97 VAL A O 1
ATOM 783 N N . THR A 1 98 ? 11.766 7.047 11.395 1.00 80.88 98 THR A N 1
ATOM 784 C CA . THR A 1 98 ? 10.772 6.554 12.363 1.00 80.88 98 THR A CA 1
ATOM 785 C C . THR A 1 98 ? 10.808 5.041 12.503 1.00 80.88 98 THR A C 1
ATOM 787 O O . THR A 1 98 ? 10.877 4.319 11.507 1.00 80.88 98 THR A O 1
ATOM 790 N N . THR A 1 99 ? 10.669 4.560 13.737 1.00 85.06 99 THR A N 1
ATOM 791 C CA . THR A 1 99 ? 10.410 3.149 14.034 1.00 85.06 99 THR A CA 1
ATOM 792 C C . THR A 1 99 ? 8.922 2.816 13.916 1.00 85.06 99 THR A C 1
ATOM 794 O O . THR A 1 99 ? 8.058 3.688 14.046 1.00 85.06 99 THR A O 1
ATOM 797 N N . GLY A 1 100 ? 8.622 1.543 13.653 1.00 87.19 100 GLY A N 1
ATOM 798 C CA . GLY A 1 100 ? 7.257 1.030 13.572 1.00 87.19 100 GLY A CA 1
ATOM 799 C C . GLY A 1 100 ? 6.557 0.928 14.934 1.00 87.19 100 GLY A C 1
ATOM 800 O O . GLY A 1 100 ? 6.966 1.507 15.940 1.00 87.19 100 GLY A O 1
ATOM 801 N N . GLY A 1 101 ? 5.462 0.168 14.981 1.00 89.00 101 GLY A N 1
ATOM 802 C CA . GLY A 1 101 ? 4.695 -0.093 16.204 1.00 89.00 101 GLY A CA 1
ATOM 803 C C . GLY A 1 101 ? 3.585 0.919 16.507 1.00 89.00 101 GLY A C 1
ATOM 804 O O . GLY A 1 101 ? 2.800 0.700 17.432 1.00 89.00 101 GLY A O 1
ATOM 805 N N . LYS A 1 102 ? 3.455 1.984 15.712 1.00 90.62 102 LYS A N 1
ATOM 806 C CA . LYS A 1 102 ? 2.340 2.943 15.764 1.00 90.62 102 LYS A CA 1
ATOM 807 C C . LYS A 1 102 ? 1.666 3.042 14.401 1.00 90.62 102 LYS A C 1
ATOM 809 O O . LYS A 1 102 ? 2.300 2.782 13.383 1.00 90.62 102 LYS A O 1
ATOM 814 N N . PHE A 1 103 ? 0.392 3.428 14.397 1.00 91.94 103 PHE A N 1
ATOM 815 C CA . PHE A 1 103 ? -0.293 3.764 13.154 1.00 91.94 103 PHE A CA 1
ATOM 816 C C . PHE A 1 103 ? 0.299 5.040 12.561 1.00 91.94 103 PHE A C 1
ATOM 818 O O . PHE A 1 103 ? 0.432 6.052 13.249 1.00 91.94 103 PHE A O 1
ATOM 825 N N . GLN A 1 104 ? 0.634 4.967 11.280 1.00 90.06 104 GLN A N 1
ATOM 826 C CA . GLN A 1 104 ? 0.991 6.092 10.433 1.00 90.06 104 GLN A CA 1
ATOM 827 C C . GLN A 1 104 ? -0.115 6.244 9.395 1.00 90.06 104 GLN A C 1
ATOM 829 O O . GLN A 1 104 ? -0.470 5.273 8.728 1.00 90.06 104 GLN A O 1
ATOM 834 N N . CYS A 1 105 ? -0.686 7.443 9.308 1.00 90.38 105 CYS A N 1
ATOM 835 C CA . CYS A 1 105 ? -1.878 7.712 8.517 1.00 90.38 105 CYS A CA 1
ATOM 836 C C . CYS A 1 105 ? -1.612 8.777 7.456 1.00 90.38 105 CYS A C 1
ATOM 838 O O . CYS A 1 105 ? -0.874 9.732 7.696 1.00 90.38 105 CYS A O 1
ATOM 840 N N . THR A 1 106 ? -2.279 8.646 6.315 1.00 87.38 106 THR A N 1
ATOM 841 C CA . THR A 1 106 ? -2.364 9.678 5.275 1.00 87.38 106 THR A CA 1
ATOM 842 C C . THR A 1 106 ? -3.807 9.802 4.799 1.00 87.38 106 THR A C 1
ATOM 844 O O . THR A 1 106 ? -4.624 8.917 5.056 1.00 87.38 106 THR A O 1
ATOM 847 N N . ALA A 1 107 ? -4.143 10.896 4.118 1.00 87.75 107 ALA A N 1
ATOM 848 C CA . ALA A 1 107 ? -5.450 11.024 3.484 1.00 87.75 107 ALA A CA 1
ATOM 849 C C . ALA A 1 107 ? -5.623 9.925 2.425 1.00 87.75 107 ALA A C 1
ATOM 851 O O . ALA A 1 107 ? -4.719 9.689 1.621 1.00 87.75 107 ALA A O 1
ATOM 852 N N . LEU A 1 108 ? -6.786 9.270 2.406 1.00 90.06 108 LEU A N 1
ATOM 853 C CA . LEU A 1 108 ? -7.089 8.182 1.474 1.00 90.06 108 LEU A CA 1
ATOM 854 C C . LEU A 1 108 ? -6.902 8.627 0.020 1.00 90.06 108 LEU A C 1
ATOM 856 O O . LEU A 1 108 ? -6.306 7.907 -0.777 1.00 90.06 108 LEU A O 1
ATOM 860 N N . VAL A 1 109 ? -7.333 9.851 -0.295 1.00 86.25 109 VAL A N 1
ATOM 861 C CA . VAL A 1 109 ? -7.144 10.458 -1.617 1.00 86.25 109 VAL A CA 1
ATOM 862 C C . VAL A 1 109 ? -5.668 10.557 -2.012 1.00 86.25 109 VAL A C 1
ATOM 864 O O . VAL A 1 109 ? -5.340 10.262 -3.155 1.00 86.25 109 VAL A O 1
ATOM 867 N N . ASN A 1 110 ? -4.766 10.869 -1.076 1.00 86.44 110 ASN A N 1
ATOM 868 C CA . ASN A 1 110 ? -3.334 10.948 -1.369 1.00 86.44 110 ASN A CA 1
ATOM 869 C C . ASN A 1 110 ? -2.760 9.559 -1.671 1.00 86.44 110 ASN A C 1
ATOM 871 O O . ASN A 1 110 ? -1.978 9.418 -2.603 1.00 86.44 110 ASN A O 1
ATOM 875 N N . ALA A 1 111 ? -3.156 8.533 -0.909 1.00 90.44 111 ALA A N 1
ATOM 876 C CA . ALA A 1 111 ? -2.726 7.154 -1.153 1.00 90.44 111 ALA A CA 1
ATOM 877 C C . ALA A 1 111 ? -3.247 6.615 -2.498 1.00 90.44 111 ALA A C 1
ATOM 879 O O . ALA A 1 111 ? -2.510 5.973 -3.248 1.00 90.44 111 ALA A O 1
ATOM 880 N N . LEU A 1 112 ? -4.497 6.935 -2.839 1.00 90.75 112 LEU A N 1
ATOM 881 C CA . LEU A 1 112 ? -5.084 6.594 -4.131 1.00 90.75 112 LEU A CA 1
ATOM 882 C C . LEU A 1 112 ? -4.342 7.286 -5.280 1.00 90.75 112 LEU A C 1
ATOM 884 O O . LEU A 1 112 ? -3.959 6.644 -6.245 1.00 90.75 112 LEU A O 1
ATOM 888 N N . GLN A 1 113 ? -4.067 8.582 -5.164 1.00 87.19 113 GLN A N 1
ATOM 889 C CA . GLN A 1 113 ? -3.451 9.366 -6.235 1.00 87.19 113 GLN A CA 1
ATOM 890 C C . GLN A 1 113 ? -2.023 8.953 -6.616 1.00 87.19 113 GLN A C 1
ATOM 892 O O . GLN A 1 113 ? -1.536 9.346 -7.679 1.00 87.19 113 GLN A O 1
ATOM 897 N N . VAL A 1 114 ? -1.342 8.214 -5.745 1.00 89.75 114 VAL A N 1
ATOM 898 C CA . VAL A 1 114 ? -0.009 7.659 -6.007 1.00 89.75 114 VAL A CA 1
ATOM 899 C C . VAL A 1 114 ? -0.065 6.203 -6.461 1.00 89.75 114 VAL A C 1
ATOM 901 O O . VAL A 1 114 ? 0.980 5.607 -6.706 1.00 89.75 114 VAL A O 1
ATOM 904 N N . THR A 1 115 ? -1.263 5.621 -6.562 1.00 93.31 115 THR A N 1
ATOM 905 C CA . THR A 1 115 ? -1.486 4.273 -7.084 1.00 93.31 115 THR A CA 1
ATOM 906 C C . THR A 1 115 ? -1.407 4.303 -8.606 1.00 93.31 115 THR A C 1
ATOM 908 O O . THR A 1 115 ? -2.074 5.097 -9.272 1.00 93.31 115 THR A O 1
ATOM 911 N N . VAL A 1 116 ? -0.556 3.440 -9.149 1.00 93.31 116 VAL A N 1
ATOM 912 C CA . VAL A 1 116 ? -0.216 3.403 -10.576 1.00 93.31 116 VAL A CA 1
ATOM 913 C C . VAL A 1 116 ? -0.600 2.084 -11.236 1.00 93.31 116 VAL A C 1
ATOM 915 O O . VAL A 1 116 ? -0.579 2.000 -12.457 1.00 93.31 116 VAL A O 1
ATOM 918 N N . SER A 1 117 ? -0.933 1.048 -10.459 1.00 94.94 117 SER A N 1
ATOM 919 C CA . SER A 1 117 ? -1.448 -0.213 -10.994 1.00 94.94 117 SER A CA 1
ATOM 920 C C . SER A 1 117 ? -2.115 -1.068 -9.911 1.00 94.94 117 SER A C 1
ATOM 922 O O . SER A 1 117 ? -1.927 -0.835 -8.712 1.00 94.94 117 SER A O 1
ATOM 924 N N . SER A 1 118 ? -2.873 -2.085 -10.324 1.00 97.12 118 SER A N 1
ATOM 925 C CA . SER A 1 118 ? -3.491 -3.067 -9.428 1.00 97.12 118 SER A CA 1
ATOM 926 C C . SER A 1 118 ? -3.620 -4.444 -10.073 1.00 97.12 118 SER A C 1
ATOM 928 O O . SER A 1 118 ? -3.873 -4.540 -11.272 1.00 97.12 118 SER A O 1
ATOM 930 N N . LEU A 1 119 ? -3.537 -5.490 -9.255 1.00 98.19 119 LEU A N 1
ATOM 931 C CA . LEU A 1 119 ? -3.739 -6.891 -9.609 1.00 98.19 119 LEU A CA 1
ATOM 932 C C . LEU A 1 119 ? -4.720 -7.536 -8.628 1.00 98.19 119 LEU A C 1
ATOM 934 O O . LEU A 1 119 ? -4.685 -7.255 -7.428 1.00 98.19 119 LEU A O 1
ATOM 938 N N . ASP A 1 120 ? -5.576 -8.425 -9.125 1.00 98.19 120 ASP A N 1
ATOM 939 C CA . ASP A 1 120 ? -6.448 -9.230 -8.271 1.00 98.19 120 ASP A CA 1
ATOM 940 C C . ASP A 1 120 ? -5.632 -10.303 -7.524 1.00 98.19 120 ASP A C 1
ATOM 942 O O . ASP A 1 120 ? -4.758 -10.958 -8.092 1.00 98.19 120 ASP A O 1
ATOM 946 N N . GLY A 1 121 ? -5.946 -10.513 -6.246 1.00 98.56 121 GLY A N 1
ATOM 947 C CA . GLY A 1 121 ? -5.321 -11.519 -5.389 1.00 98.56 121 GLY A CA 1
ATOM 948 C C . GLY A 1 121 ? -3.918 -11.160 -4.894 1.00 98.56 121 GLY A C 1
ATOM 949 O O . GLY A 1 121 ? -3.557 -9.987 -4.774 1.00 98.56 121 GLY A O 1
ATOM 950 N N . ASP A 1 122 ? -3.153 -12.212 -4.587 1.00 98.50 122 ASP A N 1
ATOM 951 C CA . ASP A 1 122 ? -1.770 -12.174 -4.091 1.00 98.50 122 ASP A CA 1
ATOM 952 C C . ASP A 1 122 ? -0.812 -12.856 -5.090 1.00 98.50 122 ASP A C 1
ATOM 954 O O . ASP A 1 122 ? -0.309 -13.952 -4.825 1.00 98.50 122 ASP A O 1
ATOM 958 N N . PRO A 1 123 ? -0.587 -12.269 -6.281 1.00 98.31 123 PRO A N 1
ATOM 959 C CA . PRO A 1 123 ? 0.197 -12.909 -7.342 1.00 98.31 123 PRO A CA 1
ATOM 960 C C . PRO A 1 123 ? 1.660 -13.152 -6.949 1.00 98.31 123 PRO A C 1
ATOM 962 O O . PRO A 1 123 ? 2.301 -14.050 -7.487 1.00 98.31 123 PRO A O 1
ATOM 965 N N . PHE A 1 124 ? 2.172 -12.390 -5.981 1.00 97.88 124 PHE A N 1
ATOM 966 C CA . PHE A 1 124 ? 3.547 -12.490 -5.490 1.00 97.88 124 PHE A CA 1
ATOM 967 C C . PHE A 1 124 ? 3.670 -13.304 -4.198 1.00 97.88 124 PHE A C 1
ATOM 969 O O . PHE A 1 124 ? 4.771 -13.413 -3.659 1.00 97.88 124 PHE A O 1
ATOM 976 N N . ASN A 1 125 ? 2.562 -13.871 -3.702 1.00 98.00 125 ASN A N 1
ATOM 977 C CA . ASN A 1 125 ? 2.506 -14.637 -2.457 1.00 98.00 125 ASN A CA 1
ATOM 978 C C . ASN A 1 125 ? 3.070 -13.856 -1.245 1.00 98.00 125 ASN A C 1
ATOM 980 O O . ASN A 1 125 ? 3.715 -14.429 -0.366 1.00 98.00 125 ASN A O 1
ATOM 984 N N . LEU A 1 126 ? 2.835 -12.538 -1.193 1.00 98.38 126 LEU A N 1
ATOM 985 C CA . LEU A 1 126 ? 3.327 -11.651 -0.133 1.00 98.38 126 LEU A CA 1
ATOM 986 C C . LEU A 1 126 ? 2.771 -12.038 1.238 1.00 98.38 126 LEU A C 1
ATOM 988 O O . LEU A 1 126 ? 3.436 -11.826 2.252 1.00 98.38 126 LEU A O 1
ATOM 992 N N . SER A 1 127 ? 1.580 -12.640 1.277 1.00 98.38 127 SER A N 1
ATOM 993 C CA . SER A 1 127 ? 0.974 -13.147 2.511 1.00 98.38 127 SER A CA 1
ATOM 994 C C . SER A 1 127 ? 1.762 -14.267 3.189 1.00 98.38 127 SER A C 1
ATOM 996 O O . SER A 1 127 ? 1.561 -14.531 4.375 1.00 98.38 127 SER A O 1
ATOM 998 N N . SER A 1 128 ? 2.726 -14.886 2.498 1.00 97.88 128 SER A N 1
ATOM 999 C CA . SER A 1 128 ? 3.648 -15.830 3.129 1.00 97.88 128 SER A CA 1
ATOM 1000 C C . SER A 1 128 ? 4.752 -15.148 3.949 1.00 97.88 128 SER A C 1
ATOM 1002 O O . SER A 1 128 ? 5.542 -15.840 4.591 1.00 97.88 128 SER A O 1
ATOM 1004 N N . GLY A 1 129 ? 4.867 -13.817 3.883 1.00 96.81 129 GLY A N 1
ATOM 1005 C CA . GLY A 1 129 ? 5.966 -13.040 4.461 1.00 96.81 129 GLY A CA 1
ATOM 1006 C C . GLY A 1 129 ? 7.264 -13.073 3.650 1.00 96.81 129 GLY A C 1
ATOM 1007 O O . GLY A 1 129 ? 8.232 -12.415 4.030 1.00 96.81 129 GLY A O 1
ATOM 1008 N N . ALA A 1 130 ? 7.296 -13.802 2.533 1.00 97.44 130 ALA A N 1
ATOM 1009 C CA . ALA A 1 130 ? 8.428 -13.820 1.615 1.00 97.44 130 ALA A CA 1
ATOM 1010 C C . ALA A 1 130 ? 8.213 -12.809 0.483 1.00 97.44 130 ALA A C 1
ATOM 1012 O O . ALA A 1 130 ? 7.082 -12.440 0.173 1.00 97.44 130 ALA A O 1
ATOM 1013 N N . VAL A 1 131 ? 9.308 -12.385 -0.142 1.00 96.81 131 VAL A N 1
ATOM 1014 C CA . VAL A 1 131 ? 9.274 -11.636 -1.403 1.00 96.81 131 VAL A CA 1
ATOM 1015 C C . VAL A 1 131 ? 9.835 -12.504 -2.524 1.00 96.81 131 VAL A C 1
ATOM 1017 O O . VAL A 1 131 ? 10.734 -13.308 -2.264 1.00 96.81 131 VAL A O 1
ATOM 1020 N N . PRO A 1 132 ? 9.359 -12.338 -3.769 1.00 95.56 132 PRO A N 1
ATOM 1021 C CA . PRO A 1 132 ? 9.950 -13.017 -4.921 1.00 95.56 132 PRO A CA 1
ATOM 1022 C C . PRO A 1 132 ? 11.447 -12.718 -5.079 1.00 95.56 132 PRO A C 1
ATOM 1024 O O . PRO A 1 132 ? 12.227 -13.602 -5.428 1.00 95.56 132 PRO A O 1
ATOM 1027 N N . TYR A 1 133 ? 11.841 -11.472 -4.806 1.00 95.75 133 TYR A N 1
ATOM 1028 C CA . TYR A 1 133 ? 13.217 -10.984 -4.823 1.00 95.75 133 TYR A CA 1
ATOM 1029 C C . TYR A 1 133 ? 13.318 -9.628 -4.094 1.00 95.75 133 TYR A C 1
ATOM 1031 O O . TYR A 1 133 ? 12.306 -8.985 -3.800 1.00 95.75 133 TYR A O 1
ATOM 1039 N N . VAL A 1 134 ? 14.542 -9.188 -3.787 1.00 94.94 134 VAL A N 1
ATOM 1040 C CA . VAL A 1 134 ? 14.792 -7.841 -3.246 1.00 94.94 134 VAL A CA 1
ATOM 1041 C C . VAL A 1 134 ? 14.672 -6.833 -4.384 1.00 94.94 134 VAL A C 1
ATOM 1043 O O . VAL A 1 134 ? 15.420 -6.924 -5.355 1.00 94.94 134 VAL A O 1
ATOM 1046 N N . ARG A 1 135 ? 13.740 -5.886 -4.254 1.00 91.62 135 ARG A N 1
ATOM 1047 C CA . ARG A 1 135 ? 13.473 -4.877 -5.287 1.00 91.62 135 ARG A CA 1
ATOM 1048 C C . ARG A 1 135 ? 14.366 -3.656 -5.157 1.00 91.62 135 ARG A C 1
ATOM 1050 O O . ARG A 1 135 ? 14.676 -3.230 -4.044 1.00 91.62 135 ARG A O 1
ATOM 1057 N N . GLU A 1 136 ? 14.680 -3.046 -6.291 1.00 91.31 136 GLU A N 1
ATOM 1058 C CA . GLU A 1 136 ? 15.305 -1.723 -6.359 1.00 91.31 136 GLU A CA 1
ATOM 1059 C C . GLU A 1 136 ? 14.243 -0.611 -6.440 1.00 91.31 136 GLU A C 1
ATOM 1061 O O . GLU A 1 136 ? 13.054 -0.857 -6.646 1.00 91.31 136 GLU A O 1
ATOM 1066 N N . LYS A 1 137 ? 14.664 0.650 -6.290 1.00 88.06 137 LYS A N 1
ATOM 1067 C CA . LYS A 1 137 ? 13.758 1.815 -6.303 1.00 88.06 137 LYS A CA 1
ATOM 1068 C C . LYS A 1 137 ? 12.880 1.891 -7.568 1.00 88.06 137 LYS A C 1
ATOM 1070 O O . LYS A 1 137 ? 11.681 2.147 -7.472 1.00 88.06 137 LYS A O 1
ATOM 1075 N N . CYS A 1 138 ? 13.476 1.680 -8.739 1.00 90.31 138 CYS A N 1
ATOM 1076 C CA . CYS A 1 138 ? 12.828 1.833 -10.049 1.00 90.31 138 CYS A CA 1
ATOM 1077 C C . CYS A 1 138 ? 12.445 0.498 -10.701 1.00 90.31 138 CYS A C 1
ATOM 1079 O O . CYS A 1 138 ? 12.353 0.397 -11.915 1.00 90.31 138 CYS A O 1
ATOM 1081 N N . ASP A 1 139 ? 12.255 -0.544 -9.903 1.00 91.38 139 ASP A N 1
ATOM 1082 C CA . ASP A 1 139 ? 11.994 -1.888 -10.406 1.00 91.38 139 ASP A CA 1
ATOM 1083 C C . ASP A 1 139 ? 10.515 -2.232 -10.208 1.00 91.38 139 ASP A C 1
ATOM 1085 O O . ASP A 1 139 ? 10.078 -2.569 -9.108 1.00 91.38 139 ASP A O 1
ATOM 1089 N N . ALA A 1 140 ? 9.723 -2.043 -11.262 1.00 92.38 140 ALA A N 1
ATOM 1090 C CA . ALA A 1 140 ? 8.317 -2.428 -11.308 1.00 92.38 140 ALA A CA 1
ATOM 1091 C C . ALA A 1 140 ? 8.191 -3.869 -11.833 1.00 92.38 140 ALA A C 1
ATOM 1093 O O . ALA A 1 140 ? 8.674 -4.130 -12.933 1.00 92.38 140 ALA A O 1
ATOM 1094 N N . PRO A 1 141 ? 7.528 -4.787 -11.102 1.00 93.06 141 PRO A N 1
ATOM 1095 C CA . PRO A 1 141 ? 7.276 -6.135 -11.607 1.00 93.06 141 PRO A CA 1
ATOM 1096 C C . PRO A 1 141 ? 6.478 -6.119 -12.920 1.00 93.06 141 PRO A C 1
ATOM 1098 O O . PRO A 1 141 ? 5.505 -5.367 -13.037 1.00 93.06 141 PRO A O 1
ATOM 1101 N N . ASP A 1 142 ? 6.862 -6.975 -13.871 1.00 92.62 142 ASP A N 1
ATOM 1102 C CA . ASP A 1 142 ? 6.298 -7.048 -15.231 1.00 92.62 142 ASP A CA 1
ATOM 1103 C C . ASP A 1 142 ? 4.786 -7.332 -15.257 1.00 92.62 142 ASP A C 1
ATOM 1105 O O . ASP A 1 142 ? 4.100 -7.035 -16.236 1.00 92.62 142 ASP A O 1
ATOM 1109 N N . GLU A 1 143 ? 4.243 -7.916 -14.187 1.00 95.62 143 GLU A N 1
ATOM 1110 C CA . GLU A 1 143 ? 2.815 -8.181 -14.049 1.00 95.62 143 GLU A CA 1
ATOM 1111 C C . GLU A 1 143 ? 1.984 -6.892 -13.975 1.00 95.62 143 GLU A C 1
ATOM 1113 O O . GLU A 1 143 ? 0.796 -6.913 -14.302 1.00 95.62 143 GLU A O 1
ATOM 1118 N N . PHE A 1 144 ? 2.575 -5.768 -13.560 1.00 94.56 144 PHE A N 1
ATOM 1119 C CA . PHE A 1 144 ? 1.868 -4.498 -13.470 1.00 94.56 144 PHE A CA 1
ATOM 1120 C C . PHE A 1 144 ? 1.886 -3.726 -14.788 1.00 94.56 144 PHE A C 1
ATOM 1122 O O . PHE A 1 144 ? 2.930 -3.385 -15.336 1.00 94.56 144 PHE A O 1
ATOM 1129 N N . VAL A 1 145 ? 0.700 -3.305 -15.229 1.00 91.50 145 VAL A N 1
ATOM 1130 C CA . VAL A 1 145 ? 0.561 -2.281 -16.271 1.00 91.50 145 VAL A CA 1
ATOM 1131 C C . VAL A 1 145 ? 0.479 -0.917 -15.593 1.00 91.50 145 VAL A C 1
ATOM 1133 O O . VAL A 1 145 ? -0.514 -0.618 -14.925 1.00 91.50 145 VAL A O 1
ATOM 1136 N N . ILE A 1 146 ? 1.530 -0.108 -15.733 1.00 89.25 146 ILE A N 1
ATOM 1137 C CA . ILE A 1 146 ? 1.635 1.214 -15.102 1.00 89.25 146 ILE A CA 1
ATOM 1138 C C . ILE A 1 146 ? 0.732 2.216 -15.827 1.00 89.25 146 ILE A C 1
ATOM 1140 O O . ILE A 1 146 ? 0.829 2.403 -17.037 1.00 89.25 146 ILE A O 1
ATOM 1144 N N . GLN A 1 147 ? -0.120 2.894 -15.063 1.00 85.06 147 GLN A N 1
ATOM 1145 C CA . GLN A 1 147 ? -0.990 3.974 -15.515 1.00 85.06 147 GLN A CA 1
ATOM 1146 C C . GLN A 1 147 ? -0.527 5.284 -14.871 1.00 85.06 147 GLN A C 1
ATOM 1148 O O . GLN A 1 147 ? -0.663 5.463 -13.660 1.00 85.06 147 GLN A O 1
ATOM 1153 N N . THR A 1 148 ? 0.027 6.206 -15.661 1.00 77.50 148 THR A N 1
ATOM 1154 C CA . THR A 1 148 ? 0.574 7.481 -15.157 1.00 77.50 148 THR A CA 1
ATOM 1155 C C . THR A 1 148 ? -0.338 8.680 -15.417 1.00 77.50 148 THR A C 1
ATOM 1157 O O . THR A 1 148 ? -0.304 9.634 -14.635 1.00 77.50 148 THR A O 1
ATOM 1160 N N . ASP A 1 149 ? -1.211 8.595 -16.426 1.00 72.44 149 ASP A N 1
ATOM 1161 C CA . ASP A 1 149 ? -2.043 9.688 -16.961 1.00 72.44 149 ASP A CA 1
ATOM 1162 C C . ASP A 1 149 ? -2.920 10.402 -15.916 1.00 72.44 149 ASP A C 1
ATOM 1164 O O . ASP A 1 149 ? -3.279 11.570 -16.070 1.00 72.44 149 ASP A O 1
ATOM 1168 N N . THR A 1 150 ? -3.269 9.715 -14.828 1.00 67.62 150 THR A N 1
ATOM 1169 C CA . THR A 1 150 ? -4.210 10.201 -13.805 1.00 67.62 150 THR A CA 1
ATOM 1170 C C . THR A 1 150 ? -3.574 10.377 -12.422 1.00 67.62 150 THR A C 1
ATOM 1172 O O . THR A 1 150 ? -4.225 10.870 -11.501 1.00 67.62 150 THR A O 1
ATOM 1175 N N . THR A 1 151 ? -2.305 9.998 -12.255 1.00 66.88 151 THR A N 1
ATOM 1176 C CA . THR A 1 151 ? -1.592 10.008 -10.961 1.00 66.88 151 THR A CA 1
ATOM 1177 C C . THR A 1 151 ? -1.135 11.410 -10.592 1.00 66.88 151 THR A C 1
ATOM 1179 O O . THR A 1 151 ? -0.879 12.206 -11.488 1.00 66.88 151 THR A O 1
ATOM 1182 N N . LEU A 1 152 ? -0.957 11.726 -9.301 1.00 63.56 152 LEU A N 1
ATOM 1183 C CA . LEU A 1 152 ? -0.437 13.034 -8.853 1.00 63.56 152 LEU A CA 1
ATOM 1184 C C . LEU A 1 152 ? 0.931 13.375 -9.462 1.00 63.56 152 LEU A C 1
ATOM 1186 O O . LEU A 1 152 ? 1.183 14.544 -9.768 1.00 63.56 152 LEU A O 1
ATOM 1190 N N . TYR A 1 153 ? 1.762 12.355 -9.677 1.00 60.19 153 TYR A N 1
ATOM 1191 C CA . TYR A 1 153 ? 3.140 12.458 -10.155 1.00 60.19 153 TYR A CA 1
ATOM 1192 C C . TYR A 1 153 ? 3.293 12.231 -11.654 1.00 60.19 153 TYR A C 1
ATOM 1194 O O . TYR A 1 153 ? 4.395 11.914 -12.090 1.00 60.19 153 TYR A O 1
ATOM 1202 N N . SER A 1 154 ? 2.230 12.436 -12.439 1.00 53.09 154 SER A N 1
ATOM 1203 C CA . SER A 1 154 ? 2.191 12.154 -13.880 1.00 53.09 154 SER A CA 1
ATOM 1204 C C . SER A 1 154 ? 3.333 12.747 -14.726 1.00 53.09 154 SER A C 1
ATOM 1206 O O . SER A 1 154 ? 3.369 12.442 -15.903 1.00 53.09 154 SER A O 1
ATOM 1208 N N . ASN A 1 155 ? 4.241 13.570 -14.173 1.00 50.41 155 ASN A N 1
ATOM 1209 C CA . ASN A 1 155 ? 5.433 14.085 -14.861 1.00 50.41 155 ASN A CA 1
ATOM 1210 C C . ASN A 1 155 ? 6.683 14.284 -13.958 1.00 50.41 155 ASN A C 1
ATOM 1212 O O . ASN A 1 155 ? 7.607 14.978 -14.369 1.00 50.41 155 ASN A O 1
ATOM 1216 N N . VAL A 1 156 ? 6.726 13.803 -12.701 1.00 55.28 156 VAL A N 1
ATOM 1217 C CA . VAL A 1 156 ? 7.901 14.046 -11.824 1.00 55.28 156 VAL A CA 1
ATOM 1218 C C . VAL A 1 156 ? 8.334 12.771 -11.109 1.00 55.28 156 VAL A C 1
ATOM 1220 O O . VAL A 1 156 ? 7.663 12.296 -10.194 1.00 55.28 156 VAL A O 1
ATOM 1223 N N . GLY A 1 157 ? 9.488 12.245 -11.518 1.00 62.28 157 GLY A N 1
ATOM 1224 C CA . GLY A 1 157 ? 10.192 11.139 -10.871 1.00 62.28 157 GLY A CA 1
ATOM 1225 C C . GLY A 1 157 ? 9.810 9.745 -11.364 1.00 62.28 157 GLY A C 1
ATOM 1226 O O . GLY A 1 157 ? 10.660 8.865 -11.331 1.00 62.28 157 GLY A O 1
ATOM 1227 N N . ILE A 1 158 ? 8.577 9.519 -11.840 1.00 72.75 158 ILE A N 1
ATOM 1228 C CA . ILE A 1 158 ? 8.209 8.199 -12.389 1.00 72.75 158 ILE A CA 1
ATOM 1229 C C . ILE A 1 158 ? 8.877 7.943 -13.742 1.00 72.75 158 ILE A C 1
ATOM 1231 O O . ILE A 1 158 ? 9.301 6.824 -13.995 1.00 72.75 158 ILE A O 1
ATOM 1235 N N . GLU A 1 159 ? 9.054 8.990 -14.556 1.00 70.75 159 GLU A N 1
ATOM 1236 C CA . GLU A 1 159 ? 9.820 8.936 -15.810 1.00 70.75 159 GLU A CA 1
ATOM 1237 C C . GLU A 1 159 ? 11.297 8.598 -15.575 1.00 70.75 159 GLU A C 1
ATOM 1239 O O . GLU A 1 159 ? 11.910 7.964 -16.416 1.00 70.75 159 GLU A O 1
ATOM 1244 N N . ASP A 1 160 ? 11.867 8.947 -14.415 1.00 73.75 160 ASP A N 1
ATOM 1245 C CA . ASP A 1 160 ? 13.240 8.545 -14.069 1.00 73.75 160 ASP A CA 1
ATOM 1246 C C . ASP A 1 160 ? 13.347 7.033 -13.781 1.00 73.75 160 ASP A C 1
ATOM 1248 O O . ASP A 1 160 ? 14.449 6.489 -13.691 1.00 73.75 160 ASP A O 1
ATOM 1252 N N . CYS A 1 161 ? 12.204 6.361 -13.603 1.00 76.31 161 CYS A N 1
ATOM 1253 C CA . CYS A 1 161 ? 12.088 4.927 -13.374 1.00 76.31 161 CYS A CA 1
ATOM 1254 C C . CYS A 1 161 ? 11.449 4.161 -14.552 1.00 76.31 161 CYS A C 1
ATOM 1256 O O . CYS A 1 161 ? 11.263 2.951 -14.419 1.00 76.31 161 CYS A O 1
ATOM 1258 N N . MET A 1 162 ? 11.095 4.830 -15.659 1.00 70.06 162 MET A N 1
ATOM 1259 C CA . MET A 1 162 ? 10.511 4.233 -16.874 1.00 70.06 162 MET A CA 1
ATOM 1260 C C . MET A 1 162 ? 11.470 4.356 -18.058 1.00 70.06 162 MET A C 1
ATOM 1262 O O . MET A 1 162 ? 11.540 3.388 -18.846 1.00 70.06 162 MET A O 1
#

pLDDT: mean 84.58, std 15.37, range [41.59, 98.75]

Radius of gyration: 15.64 Å; chains: 1; bounding box: 29×42×33 Å

Foldseek 3Di:
DLVLLVVLLVVLCVVPPPPPDAQKKFWFADLVFAIKIKHRPDQQWIWIQGAQDQWTWIWGKHKDQADDDPPNPDPRPDFSIKIWIFTDQDDADPVVRDGGPDIDIDTSSLVSLRTFWMDGGCPQPNVVGGGPGRHHRLDDPPVTDGHLPSHPPSDPNNVVSD

Secondary structure (DSSP, 8-state):
-HHHHHHHHHHHHHHSTTSS-TTEEEEEEETTTEEEEEEEEETTEEEEE-TT-SBPEEEEEEEEEPPPPTT---SSTT--EEEEEEE-TT-EETTTTEESSS-EEEEHHHHHHTEEEEEES-TT-GGGTB-SSPPPTT---TT-----TTSTTTTTTSGGG-